Protein AF-A0A256ZUN0-F1 (afdb_monomer)

Secondary structure (DSSP, 8-state):
-----TGGGTT--HHHHT--S-TT-EEEEEEEEE--EEETTEEE--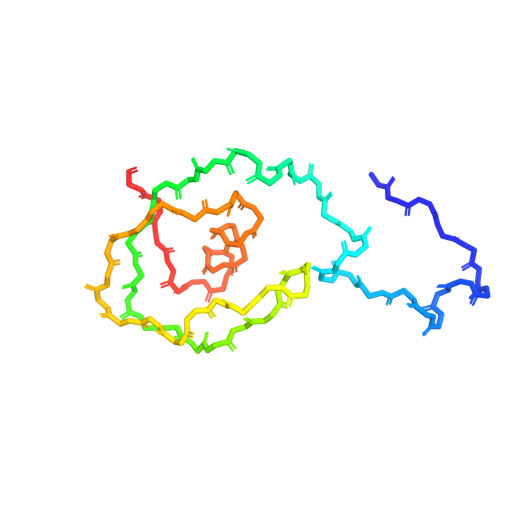EEEEEEEEEHHHHHHHHHTTSEEE-

Nearest PDB structures (foldseek):
  8kg9-assembly1_A  TM=6.112E-01  e=1.989E-01  Saccharomyces cerevisiae S288C
  8b9a-assembly1_C  TM=5.988E-01  e=1.989E-01  Saccharomyces cerevisiae
  8b9d-assembly1_D  TM=7.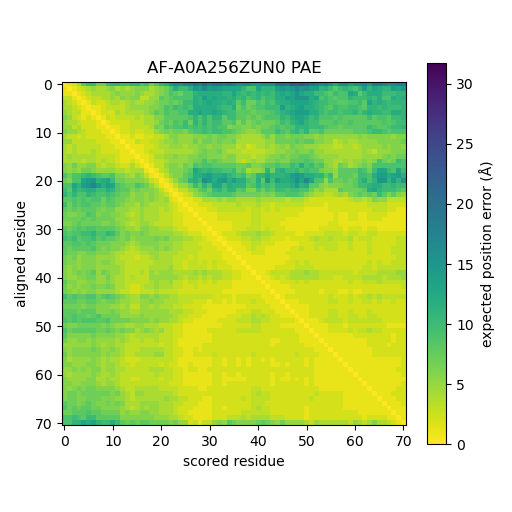144E-01  e=9.660E-01  Homo sapiens
  1zt2-assembly1_A  TM=6.490E-01  e=1.244E+00  Saccharolobus solfataricus
  6ptn-assembly1_a  TM=5.681E-01  e=1.504E+00  Saccharomyces cerevisiae

Mean predicted aligned error: 4.58 Å

pLDDT: mean 90.15, std 7.87, range [65.25, 98.25]

Foldseek 3Di:
DDDDDPVCVVVDDCLARVDPFDQVDWFWKFFAAADWDAHNNDIDDRDHRDIDIGRPSVQVVCVVVVGIDTD

Solvent-accessible surface area (backbone atoms only — not comparable to full-atom values): 4282 Å² total; per-residue (Å²): 134,84,90,77,53,82,79,55,56,80,76,60,47,67,62,54,76,59,67,85,52,61,73,86,45,63,37,44,29,40,32,59,59,42,73,61,47,68,48,68,89,42,79,45,66,62,45,65,72,41,77,51,74,33,35,38,57,60,39,47,54,35,36,79,68,72,29,32,42,81,107

Structure (mmCIF, N/CA/C/O backbone):
data_AF-A0A256ZUN0-F1
#
_entry.id   AF-A0A256ZUN0-F1
#
loop_
_atom_site.group_PDB
_atom_site.id
_atom_site.type_symbol
_atom_site.label_atom_id
_atom_site.label_alt_id
_atom_site.label_comp_id
_atom_site.label_asym_id
_atom_site.label_entity_id
_atom_site.label_seq_id
_atom_site.pdbx_PDB_ins_code
_atom_site.Cartn_x
_atom_site.Cartn_y
_atom_site.Cartn_z
_atom_site.occupancy
_atom_site.B_iso_or_equiv
_atom_site.auth_seq_id
_atom_site.auth_comp_id
_atom_site.auth_asym_id
_atom_site.auth_atom_id
_atom_site.pdbx_PDB_model_num
ATOM 1 N N . VAL A 1 1 ? 13.521 5.759 -11.130 1.00 65.25 1 VAL A N 1
ATOM 2 C CA . VAL A 1 1 ? 12.933 5.375 -12.437 1.00 65.25 1 VAL A CA 1
ATOM 3 C C . VAL A 1 1 ? 13.459 3.996 -12.777 1.00 65.25 1 VAL A C 1
ATOM 5 O O . VAL A 1 1 ? 14.670 3.827 -12.710 1.00 65.25 1 VAL A O 1
ATOM 8 N N . VAL A 1 2 ? 12.585 3.029 -13.070 1.00 76.50 2 VAL A N 1
ATOM 9 C CA . VAL A 1 2 ? 12.995 1.690 -13.527 1.00 76.50 2 VAL A CA 1
ATOM 10 C C . VAL A 1 2 ? 13.121 1.740 -15.056 1.00 76.50 2 VAL A C 1
ATOM 12 O O . VAL A 1 2 ? 12.114 1.997 -15.717 1.00 76.50 2 VAL A O 1
ATOM 15 N N . PRO A 1 3 ? 14.326 1.599 -15.639 1.00 80.62 3 PRO A N 1
ATOM 16 C CA . PRO A 1 3 ? 14.487 1.582 -17.090 1.00 80.62 3 PRO A CA 1
ATOM 17 C C . PRO A 1 3 ? 13.916 0.281 -17.671 1.00 80.62 3 PRO A C 1
ATOM 19 O O . PRO A 1 3 ? 14.238 -0.804 -17.195 1.00 80.62 3 PRO A O 1
ATOM 22 N N . LEU A 1 4 ? 13.083 0.393 -18.710 1.00 83.38 4 LEU A N 1
ATOM 23 C CA . LEU A 1 4 ? 12.443 -0.741 -19.384 1.00 83.38 4 LEU A CA 1
ATOM 24 C C . LEU A 1 4 ? 12.788 -0.754 -20.873 1.00 83.38 4 LEU A C 1
ATOM 26 O O . LEU A 1 4 ? 12.869 0.292 -21.518 1.00 83.38 4 LEU A O 1
ATOM 30 N N . THR A 1 5 ? 12.955 -1.953 -21.426 1.00 89.25 5 THR A N 1
ATOM 31 C CA . THR A 1 5 ? 13.019 -2.174 -22.877 1.00 89.25 5 THR A CA 1
ATOM 32 C C . THR A 1 5 ? 11.609 -2.320 -23.457 1.00 89.25 5 THR A C 1
ATOM 34 O O . THR A 1 5 ? 10.664 -2.616 -22.727 1.00 89.25 5 THR A O 1
ATOM 37 N N . VAL A 1 6 ? 11.458 -2.161 -24.778 1.00 85.69 6 VAL A N 1
ATOM 38 C CA . VAL A 1 6 ? 10.157 -2.328 -25.458 1.00 85.69 6 VAL A CA 1
ATOM 39 C C . VAL A 1 6 ? 9.584 -3.731 -25.229 1.00 85.69 6 VAL A C 1
ATOM 41 O O . VAL A 1 6 ? 8.406 -3.868 -24.922 1.00 85.69 6 VAL A O 1
ATOM 44 N N . ASN A 1 7 ? 10.424 -4.766 -25.307 1.00 87.69 7 ASN A N 1
ATOM 45 C CA . ASN A 1 7 ? 9.983 -6.150 -25.125 1.00 87.69 7 ASN A CA 1
ATOM 46 C C . ASN A 1 7 ? 9.555 -6.436 -23.678 1.00 87.69 7 ASN A C 1
ATOM 48 O O . ASN A 1 7 ? 8.544 -7.091 -23.464 1.00 87.69 7 ASN A O 1
ATOM 52 N N . SER A 1 8 ? 10.271 -5.898 -22.685 1.00 85.75 8 SER A N 1
ATOM 53 C CA . SER A 1 8 ? 9.929 -6.088 -21.267 1.00 85.75 8 SER A CA 1
ATOM 54 C C . SER A 1 8 ? 8.683 -5.315 -20.824 1.00 85.75 8 SER A C 1
ATOM 56 O O . SER A 1 8 ? 8.214 -5.505 -19.709 1.00 85.75 8 SER A O 1
ATOM 58 N N . LEU A 1 9 ? 8.154 -4.419 -21.663 1.00 84.81 9 LEU A N 1
ATOM 59 C CA . LEU A 1 9 ? 6.981 -3.611 -21.332 1.00 84.81 9 LEU A CA 1
ATOM 60 C C . LEU A 1 9 ? 5.694 -4.447 -21.267 1.00 84.81 9 LEU A C 1
ATOM 62 O O . LEU A 1 9 ? 4.776 -4.085 -20.538 1.00 84.81 9 LEU A O 1
ATOM 66 N N . TYR A 1 10 ? 5.636 -5.555 -22.010 1.00 87.25 10 TYR A N 1
ATOM 67 C CA . TYR A 1 10 ? 4.470 -6.442 -22.040 1.00 87.25 10 TYR A CA 1
ATOM 68 C C . TYR A 1 10 ? 4.304 -7.258 -20.754 1.00 87.25 10 TYR A C 1
ATOM 70 O O . TYR A 1 10 ? 3.174 -7.544 -20.365 1.00 87.25 10 TYR A O 1
ATOM 78 N N . ASP A 1 11 ? 5.411 -7.577 -20.081 1.00 88.88 11 ASP A N 1
ATOM 79 C CA . ASP A 1 11 ? 5.420 -8.390 -18.860 1.00 88.88 11 ASP A CA 1
ATOM 80 C C . ASP A 1 11 ? 5.513 -7.546 -17.579 1.00 88.88 11 ASP A C 1
ATOM 82 O O . ASP A 1 11 ? 5.362 -8.068 -16.475 1.00 88.88 11 ASP A O 1
ATOM 86 N N . PHE A 1 12 ? 5.755 -6.238 -17.709 1.00 86.69 12 PHE A N 1
ATOM 87 C CA . PHE A 1 12 ? 5.943 -5.340 -16.576 1.00 86.69 12 PHE A CA 1
ATOM 88 C C . PHE A 1 12 ? 4.634 -5.087 -15.825 1.00 86.69 12 PHE A C 1
ATOM 90 O O . PHE A 1 12 ? 3.662 -4.566 -16.379 1.00 86.69 12 PHE A O 1
ATOM 97 N N . ASN A 1 13 ? 4.634 -5.364 -14.525 1.00 85.44 13 ASN A N 1
ATOM 98 C CA . ASN A 1 13 ? 3.550 -5.037 -13.616 1.00 85.44 13 ASN A CA 1
ATOM 99 C C . ASN A 1 13 ? 3.960 -3.879 -12.692 1.00 85.44 13 ASN A C 1
ATOM 101 O O . ASN A 1 13 ? 4.657 -4.100 -11.703 1.00 85.44 13 ASN A O 1
ATOM 105 N N . PRO A 1 14 ? 3.451 -2.652 -12.903 1.00 85.50 14 PRO A N 1
ATOM 106 C CA . PRO A 1 14 ? 3.836 -1.496 -12.095 1.00 85.50 14 PRO A CA 1
ATOM 107 C C . PRO A 1 14 ? 3.550 -1.631 -10.592 1.00 85.50 14 PRO A C 1
ATOM 109 O O . PRO A 1 14 ? 4.171 -0.942 -9.788 1.00 85.50 14 PRO A O 1
ATOM 112 N N . LEU A 1 15 ? 2.602 -2.484 -10.194 1.00 84.19 15 LEU A N 1
ATOM 113 C CA . LEU A 1 15 ? 2.245 -2.679 -8.785 1.00 84.19 15 LEU A CA 1
ATOM 114 C C . LEU A 1 15 ? 3.203 -3.615 -8.041 1.00 84.19 15 LEU A C 1
ATOM 116 O O . LEU A 1 15 ? 3.165 -3.653 -6.814 1.00 84.19 15 LEU A O 1
ATOM 120 N N . ASN A 1 16 ? 4.050 -4.342 -8.768 1.00 81.62 16 ASN A N 1
ATOM 121 C CA . ASN A 1 16 ? 5.077 -5.211 -8.197 1.00 81.62 16 ASN A CA 1
ATOM 122 C C . ASN A 1 16 ? 6.475 -4.692 -8.562 1.00 81.62 16 ASN A C 1
ATOM 124 O O . ASN A 1 16 ? 7.330 -4.520 -7.703 1.00 81.62 16 ASN A O 1
ATOM 128 N N . ASP A 1 17 ? 6.678 -4.341 -9.829 1.00 80.62 17 ASP A N 1
ATOM 129 C CA . ASP A 1 17 ? 8.003 -4.114 -10.402 1.00 80.62 17 ASP A CA 1
ATOM 130 C C . ASP A 1 17 ? 8.462 -2.646 -10.313 1.00 80.62 17 ASP A C 1
ATOM 132 O O . ASP A 1 17 ? 9.635 -2.345 -10.525 1.00 80.62 17 ASP A O 1
ATOM 136 N N . ALA A 1 18 ? 7.556 -1.705 -10.002 1.00 80.94 18 ALA A N 1
ATOM 137 C CA . ALA A 1 18 ? 7.857 -0.267 -9.911 1.00 80.94 18 ALA A CA 1
ATOM 138 C C . ALA A 1 18 ? 7.934 0.268 -8.470 1.00 80.94 18 ALA A C 1
ATOM 140 O O . ALA A 1 18 ? 7.798 1.476 -8.245 1.00 80.94 18 ALA A O 1
ATOM 141 N N . LEU A 1 19 ? 8.096 -0.606 -7.476 1.00 76.00 19 LEU A N 1
ATOM 142 C CA . LEU A 1 19 ? 8.056 -0.214 -6.069 1.00 76.00 19 LEU A CA 1
ATOM 143 C C . LEU A 1 19 ? 9.311 0.582 -5.678 1.00 76.00 19 LEU A C 1
ATOM 145 O O . LEU 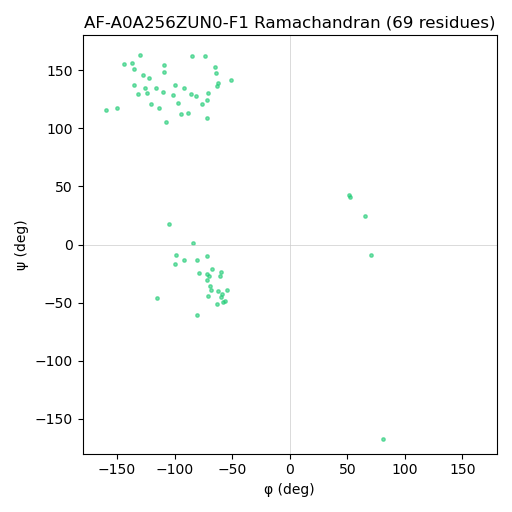A 1 19 ? 10.408 0.051 -5.573 1.00 76.00 19 LEU A O 1
ATOM 149 N N . THR A 1 20 ? 9.127 1.886 -5.454 1.00 70.06 20 THR A N 1
ATOM 150 C CA . THR A 1 20 ? 10.192 2.820 -5.034 1.00 70.06 20 THR A CA 1
ATOM 151 C C . THR A 1 20 ? 10.528 2.724 -3.541 1.00 70.06 20 THR A C 1
ATOM 153 O O . THR A 1 20 ? 11.626 3.102 -3.141 1.00 70.06 20 THR A O 1
ATOM 156 N N . PHE A 1 21 ? 9.591 2.263 -2.710 1.00 73.19 21 PHE A N 1
ATOM 157 C CA . PHE A 1 21 ? 9.752 2.228 -1.255 1.00 73.19 21 PHE A CA 1
ATOM 158 C C . PHE A 1 21 ? 10.138 0.830 -0.779 1.00 73.19 21 PHE A C 1
ATOM 160 O O . PHE A 1 21 ? 9.529 -0.154 -1.205 1.00 73.19 21 PHE A O 1
ATOM 167 N N . ASN A 1 22 ? 11.092 0.755 0.151 1.00 70.44 22 ASN A N 1
ATOM 168 C CA . ASN A 1 22 ? 11.416 -0.489 0.846 1.00 70.44 22 ASN A CA 1
ATOM 169 C C . ASN A 1 22 ? 10.193 -0.968 1.642 1.00 70.44 22 ASN A C 1
ATOM 171 O O . ASN A 1 22 ? 9.517 -0.169 2.290 1.00 70.44 22 ASN A O 1
ATOM 175 N N . GLN A 1 23 ? 9.916 -2.272 1.628 1.00 72.69 23 GLN A N 1
ATOM 176 C CA . GLN A 1 23 ? 8.742 -2.831 2.315 1.00 72.69 23 GLN A CA 1
ATOM 177 C C . GLN A 1 23 ? 8.805 -2.737 3.842 1.00 72.69 23 GLN A C 1
ATOM 179 O O . GLN A 1 23 ? 7.769 -2.781 4.508 1.00 72.69 23 GLN A O 1
ATOM 184 N N . ASP A 1 24 ? 10.011 -2.585 4.385 1.00 82.31 24 ASP A N 1
ATOM 185 C CA . ASP A 1 24 ? 10.242 -2.436 5.819 1.00 82.31 24 ASP A CA 1
ATOM 186 C C . ASP A 1 24 ? 9.776 -1.072 6.343 1.00 82.31 24 ASP A C 1
ATOM 188 O O . ASP A 1 24 ? 9.423 -0.940 7.518 1.00 82.31 24 ASP A O 1
ATOM 192 N N . GLU A 1 25 ? 9.733 -0.054 5.477 1.00 89.38 25 GLU A N 1
ATOM 193 C CA . GLU A 1 25 ? 9.247 1.268 5.845 1.00 89.38 25 GLU A CA 1
ATOM 194 C C . GLU A 1 25 ? 7.721 1.254 5.928 1.00 89.38 25 GLU A C 1
ATOM 196 O O . GLU A 1 25 ? 7.021 0.964 4.953 1.00 89.38 25 GLU A O 1
ATOM 201 N N . LYS A 1 26 ? 7.189 1.586 7.107 1.00 93.38 26 LYS A N 1
ATOM 202 C CA . LYS A 1 26 ? 5.748 1.606 7.359 1.00 93.38 26 LYS A CA 1
ATOM 203 C C . LYS A 1 26 ? 5.263 3.008 7.687 1.00 93.38 26 LYS A C 1
ATOM 205 O O . LYS A 1 26 ? 5.831 3.690 8.533 1.00 93.38 26 LYS A O 1
ATOM 210 N N . ILE A 1 27 ? 4.148 3.388 7.073 1.00 95.12 27 ILE A N 1
ATOM 211 C CA . ILE A 1 27 ? 3.438 4.640 7.323 1.00 95.12 27 ILE A CA 1
ATOM 212 C C . ILE A 1 27 ? 2.132 4.311 8.037 1.00 95.12 27 ILE A C 1
ATOM 214 O O . ILE A 1 27 ? 1.374 3.427 7.621 1.00 95.12 27 ILE A O 1
ATOM 218 N N . ARG A 1 28 ? 1.860 5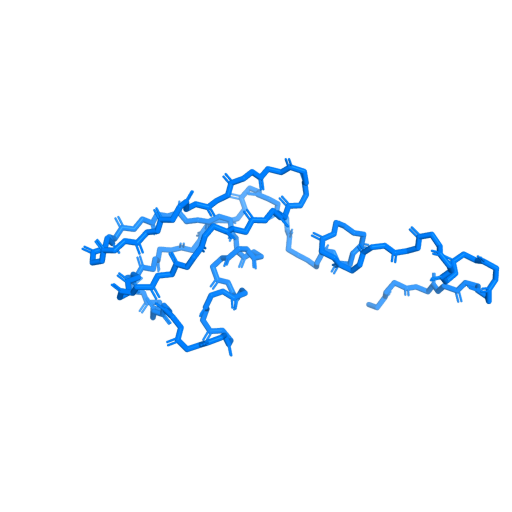.034 9.122 1.00 97.81 28 ARG A N 1
ATOM 219 C CA . ARG A 1 28 ? 0.591 4.938 9.835 1.00 97.81 28 ARG A CA 1
ATOM 220 C C . ARG A 1 28 ? -0.454 5.786 9.119 1.00 97.81 28 ARG A C 1
ATOM 222 O O . ARG A 1 28 ? -0.229 6.958 8.832 1.00 97.81 28 ARG A O 1
ATOM 229 N N . VAL A 1 29 ? -1.598 5.187 8.812 1.00 97.75 29 VAL A N 1
ATOM 230 C CA . VAL A 1 29 ? -2.681 5.858 8.089 1.00 97.75 29 VAL A CA 1
ATOM 231 C C . VAL A 1 29 ? -4.029 5.561 8.724 1.00 97.75 29 VAL A C 1
ATOM 233 O O . VAL A 1 29 ? -4.246 4.488 9.289 1.00 97.75 29 VAL A O 1
ATOM 236 N N . LYS A 1 30 ? -4.960 6.504 8.582 1.00 98.25 30 LYS A N 1
ATOM 237 C CA . LYS A 1 30 ? -6.390 6.279 8.794 1.00 98.25 30 LYS A CA 1
ATOM 238 C C . LYS A 1 30 ? -7.058 6.013 7.448 1.00 98.25 30 LYS A C 1
ATOM 240 O O . LYS A 1 30 ? -7.005 6.867 6.565 1.00 98.25 30 LYS A O 1
ATOM 245 N N . ILE A 1 31 ? -7.707 4.861 7.295 1.00 97.56 31 ILE A N 1
ATOM 246 C CA . ILE A 1 31 ? -8.467 4.488 6.097 1.00 97.56 31 ILE A CA 1
ATOM 247 C C . ILE A 1 31 ? -9.959 4.682 6.349 1.00 97.56 31 ILE A C 1
ATOM 249 O O . ILE A 1 31 ? -10.504 4.160 7.316 1.00 97.56 31 ILE A O 1
ATOM 253 N N . LYS A 1 32 ? -10.637 5.401 5.447 1.00 92.75 32 LYS A N 1
ATOM 254 C CA . LYS A 1 32 ? -12.090 5.631 5.525 1.00 92.75 32 LYS A CA 1
ATOM 255 C C . LYS A 1 32 ? -12.873 4.429 4.988 1.00 92.75 32 LYS A C 1
ATOM 257 O O . LYS A 1 32 ? -13.635 3.786 5.698 1.00 92.75 32 LYS A O 1
ATOM 262 N N . ASN A 1 33 ? -12.662 4.107 3.713 1.00 95.50 33 ASN A N 1
ATOM 263 C CA . ASN A 1 33 ? -13.263 2.954 3.042 1.00 95.50 33 ASN A CA 1
ATOM 264 C C . ASN A 1 33 ? -12.432 2.608 1.800 1.00 95.50 33 ASN A C 1
ATOM 266 O O . ASN A 1 33 ? -12.361 3.418 0.868 1.00 95.50 33 ASN A O 1
ATOM 270 N N . ALA A 1 34 ? -11.816 1.430 1.779 1.00 96.81 34 ALA A N 1
ATOM 271 C CA . ALA A 1 34 ? -10.944 0.989 0.700 1.00 96.81 34 ALA A CA 1
ATOM 272 C C . ALA A 1 34 ? -11.233 -0.461 0.295 1.00 96.81 34 ALA A C 1
ATOM 274 O O . ALA A 1 34 ? -11.413 -1.339 1.138 1.00 96.81 34 ALA A O 1
ATOM 275 N N . GLN A 1 35 ? -11.260 -0.705 -1.017 1.00 96.00 35 GLN A N 1
ATOM 276 C CA . GLN A 1 35 ? -11.369 -2.058 -1.561 1.00 96.00 35 GLN A CA 1
ATOM 277 C C . GLN A 1 35 ? -10.054 -2.819 -1.398 1.00 96.00 35 GLN A C 1
ATOM 279 O O . GLN A 1 35 ? -9.002 -2.210 -1.219 1.00 96.00 35 GLN A O 1
ATOM 284 N N . LYS A 1 36 ? -10.129 -4.147 -1.513 1.00 96.69 36 LYS A N 1
ATOM 285 C CA . LYS A 1 36 ? -8.959 -5.021 -1.529 1.00 96.69 36 LYS A CA 1
ATOM 286 C C . LYS A 1 36 ? -8.071 -4.719 -2.740 1.00 96.69 36 LYS A C 1
ATOM 288 O O . LYS A 1 36 ? -8.579 -4.592 -3.854 1.00 96.69 36 LYS A O 1
ATOM 293 N N . ILE A 1 37 ? -6.761 -4.659 -2.528 1.00 94.31 37 ILE A N 1
ATOM 294 C CA . ILE A 1 37 ? -5.752 -4.542 -3.589 1.00 94.31 37 ILE A CA 1
ATOM 295 C C . ILE A 1 37 ? -4.656 -5.587 -3.398 1.00 94.31 37 ILE A C 1
ATOM 297 O O . ILE A 1 37 ? -4.499 -6.126 -2.303 1.00 94.31 37 ILE A O 1
ATOM 301 N N . LYS A 1 38 ? -3.877 -5.822 -4.454 1.00 93.12 38 LYS A N 1
ATOM 302 C CA . LYS A 1 38 ? -2.676 -6.654 -4.416 1.00 93.12 38 LYS A CA 1
ATOM 303 C C . LYS A 1 38 ? -1.468 -5.826 -4.841 1.00 93.12 38 LYS A C 1
ATOM 305 O O . LYS A 1 38 ? -1.474 -5.277 -5.940 1.00 93.12 38 LYS A O 1
ATOM 310 N N . ILE A 1 39 ? -0.479 -5.719 -3.960 1.00 90.12 39 ILE A N 1
ATOM 311 C CA . ILE A 1 39 ? 0.797 -5.027 -4.192 1.00 90.12 39 ILE A CA 1
ATOM 312 C C . ILE A 1 39 ? 1.903 -5.972 -3.740 1.00 90.12 39 ILE A C 1
ATOM 314 O O . ILE A 1 39 ? 1.825 -6.517 -2.640 1.00 90.12 39 ILE A O 1
ATOM 318 N N . ASP A 1 40 ? 2.896 -6.179 -4.598 1.00 85.75 40 ASP A N 1
ATOM 319 C CA . ASP A 1 40 ? 3.963 -7.169 -4.4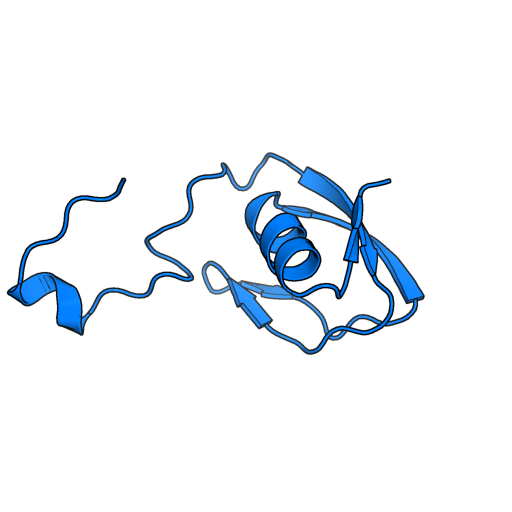14 1.00 85.75 40 ASP A CA 1
ATOM 320 C C . ASP A 1 4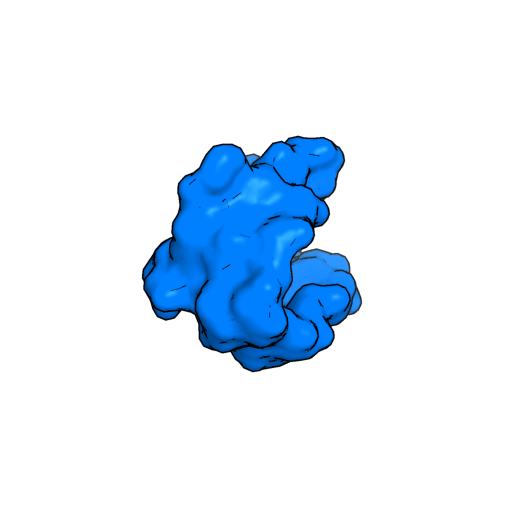0 ? 3.452 -8.582 -4.085 1.00 85.75 40 ASP A C 1
ATOM 322 O O . ASP A 1 40 ? 3.899 -9.253 -3.162 1.00 85.75 40 ASP A O 1
ATOM 326 N N . GLY A 1 41 ? 2.396 -9.017 -4.774 1.00 87.38 41 GLY A N 1
ATOM 327 C CA . GLY A 1 41 ? 1.774 -10.321 -4.512 1.00 87.38 41 GLY A CA 1
ATOM 328 C C . GLY A 1 41 ? 1.011 -10.438 -3.182 1.00 87.38 41 GLY A C 1
ATOM 329 O O . GLY A 1 41 ? 0.264 -11.404 -3.011 1.00 87.38 41 GLY A O 1
ATOM 330 N N . VAL A 1 42 ? 1.114 -9.453 -2.285 1.00 91.25 42 VAL A N 1
ATOM 331 C CA . VAL A 1 42 ? 0.432 -9.424 -0.987 1.00 91.25 42 VAL A CA 1
ATOM 332 C C . VAL A 1 42 ? -0.908 -8.709 -1.103 1.00 91.25 42 VAL A C 1
ATOM 334 O O . VAL A 1 42 ? -1.037 -7.641 -1.704 1.00 91.25 42 VAL A O 1
ATOM 337 N N . ASP A 1 43 ? -1.923 -9.320 -0.505 1.00 95.75 43 ASP A N 1
ATOM 338 C CA . ASP A 1 43 ? -3.279 -8.793 -0.453 1.00 95.75 43 ASP A CA 1
ATOM 339 C C . ASP A 1 43 ? -3.457 -7.829 0.734 1.00 95.75 43 ASP A C 1
ATOM 341 O O . ASP A 1 43 ? -3.187 -8.184 1.881 1.00 95.75 43 ASP A O 1
ATOM 345 N N . TYR A 1 44 ? -3.993 -6.636 0.469 1.00 95.25 44 TYR A N 1
ATOM 346 C CA . TYR A 1 44 ? -4.293 -5.617 1.477 1.00 95.25 44 TYR A CA 1
ATOM 347 C C . TYR A 1 44 ? -5.763 -5.216 1.420 1.00 95.25 44 TYR A C 1
ATOM 349 O O . TYR A 1 44 ? -6.271 -4.845 0.361 1.00 95.25 44 TYR A O 1
ATOM 357 N N . GLY A 1 45 ? -6.426 -5.221 2.572 1.00 94.81 45 GLY A N 1
ATOM 358 C CA . GLY A 1 45 ? -7.841 -4.892 2.710 1.00 94.81 45 GLY A CA 1
ATOM 359 C C . GLY A 1 45 ? -8.782 -6.054 2.351 1.00 94.81 45 GLY A C 1
ATOM 360 O O . GLY A 1 45 ? -8.339 -7.196 2.200 1.00 94.81 45 GLY A O 1
ATOM 361 N N . PRO A 1 46 ? -10.091 -5.788 2.191 1.00 96.88 46 PRO A N 1
ATOM 362 C CA . PRO A 1 46 ? -10.723 -4.469 2.273 1.00 96.88 46 PRO A CA 1
ATOM 363 C C . PRO A 1 46 ? -10.616 -3.865 3.680 1.00 96.88 46 PRO A C 1
ATOM 365 O O . PRO A 1 46 ? -10.539 -4.604 4.655 1.00 96.88 46 PRO A O 1
ATOM 368 N N . TYR A 1 47 ? -10.621 -2.534 3.769 1.00 97.25 47 TYR A N 1
ATOM 369 C CA . TYR A 1 47 ? -10.509 -1.802 5.036 1.00 97.25 47 TYR A CA 1
ATOM 370 C C . TYR A 1 47 ? -11.636 -0.781 5.195 1.00 97.25 47 TYR A C 1
ATOM 372 O O . TYR A 1 47 ? -12.049 -0.150 4.211 1.00 97.25 47 TYR A O 1
ATOM 380 N N . LYS A 1 48 ? -12.102 -0.556 6.427 1.00 97.12 48 LYS A N 1
ATOM 381 C CA . LYS A 1 48 ? -13.174 0.407 6.721 1.00 97.12 48 LYS A CA 1
ATOM 382 C C . LYS A 1 48 ? -13.048 1.027 8.113 1.00 97.12 48 LYS A C 1
ATOM 384 O O . LYS A 1 48 ? -13.224 0.341 9.109 1.00 97.12 48 LYS A O 1
ATOM 389 N N . GLU A 1 49 ? -12.861 2.348 8.154 1.00 97.00 49 GLU A N 1
ATOM 390 C CA . GLU A 1 49 ? -12.687 3.144 9.383 1.00 97.00 49 GLU A CA 1
ATOM 391 C C . GLU A 1 49 ? -11.583 2.602 10.314 1.00 97.00 49 GLU A C 1
ATOM 393 O O . GLU A 1 49 ? -11.716 2.591 11.537 1.00 97.00 49 GLU A O 1
ATOM 398 N N . GLU A 1 50 ? -10.467 2.166 9.730 1.00 97.94 50 GLU A N 1
ATOM 399 C CA . GLU A 1 50 ? -9.351 1.539 10.446 1.00 97.94 50 GLU A CA 1
ATOM 400 C C . GLU A 1 50 ? -8.120 2.448 10.498 1.00 97.94 50 GLU A C 1
ATOM 402 O O . GLU A 1 50 ? -7.848 3.220 9.576 1.00 97.94 50 GLU A O 1
ATOM 407 N N . ILE A 1 51 ?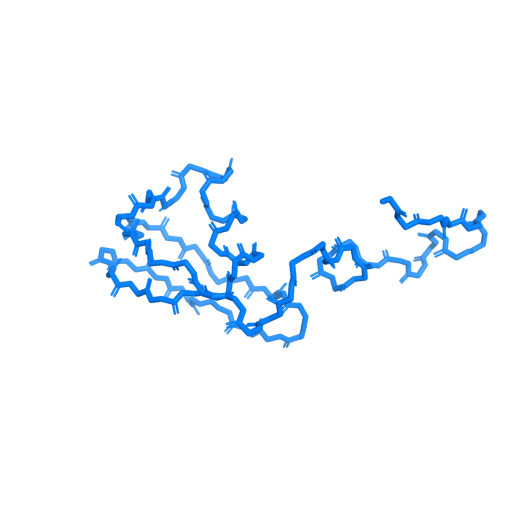 -7.343 2.326 11.577 1.00 98.00 51 ILE A N 1
ATOM 408 C CA . ILE A 1 51 ? -6.018 2.935 11.713 1.00 98.00 51 ILE A CA 1
ATOM 409 C C . ILE A 1 51 ? -4.988 1.814 11.760 1.00 98.00 51 ILE A C 1
ATOM 411 O O . ILE A 1 51 ? -4.983 1.017 12.697 1.00 98.00 51 ILE A O 1
ATOM 415 N N . LEU A 1 52 ? -4.092 1.775 10.778 1.00 97.12 52 LEU A N 1
ATOM 416 C CA . LEU A 1 52 ? -3.092 0.722 10.651 1.00 97.12 52 LEU A CA 1
ATOM 417 C C . LEU A 1 52 ? -1.765 1.264 10.117 1.00 97.12 52 LEU A C 1
ATOM 419 O O . LEU A 1 52 ? -1.719 2.299 9.453 1.00 97.12 52 LEU A O 1
ATOM 423 N N . SER A 1 53 ? -0.683 0.552 10.426 1.00 96.75 53 SER A N 1
ATOM 424 C CA . SER A 1 53 ? 0.637 0.799 9.844 1.00 96.75 53 SER A CA 1
ATOM 425 C C . SER A 1 53 ? 0.824 -0.111 8.637 1.00 96.75 53 SER A C 1
ATOM 427 O O . SER A 1 53 ? 0.911 -1.331 8.783 1.00 96.75 53 SER A O 1
ATOM 429 N N . LEU A 1 54 ? 0.875 0.488 7.451 1.00 95.25 54 LEU A N 1
ATOM 430 C CA . LEU A 1 54 ? 1.024 -0.204 6.173 1.00 95.25 54 LEU A CA 1
ATOM 431 C C . LEU A 1 54 ? 2.409 0.058 5.587 1.00 95.25 54 LEU A C 1
ATOM 433 O O . LEU A 1 54 ? 2.973 1.116 5.867 1.00 95.25 54 LEU A O 1
ATOM 437 N N . PRO A 1 55 ? 2.944 -0.843 4.743 1.00 94.44 55 PRO A N 1
ATOM 438 C CA . PRO A 1 55 ? 4.124 -0.529 3.946 1.00 94.44 55 PRO A CA 1
ATOM 439 C C . PRO A 1 55 ? 3.933 0.794 3.199 1.00 94.44 55 PRO A C 1
ATOM 441 O O . PRO A 1 55 ? 2.832 1.080 2.716 1.00 94.44 55 PRO A O 1
ATOM 444 N N . ALA A 1 56 ? 4.988 1.600 3.103 1.00 92.69 56 ALA A N 1
ATOM 445 C CA . ALA A 1 56 ? 4.927 2.951 2.552 1.00 92.69 56 ALA A CA 1
ATOM 446 C C . ALA A 1 56 ? 4.320 2.982 1.139 1.00 92.69 56 ALA A C 1
ATOM 448 O O . ALA A 1 56 ? 3.486 3.837 0.848 1.00 92.69 56 ALA A O 1
ATOM 449 N N . SER A 1 57 ? 4.636 1.995 0.296 1.00 91.38 57 SER A N 1
ATOM 450 C CA . SER A 1 57 ? 4.046 1.833 -1.040 1.00 91.38 57 SER A CA 1
ATOM 451 C C . SER A 1 57 ? 2.521 1.665 -1.010 1.00 91.38 57 SER A C 1
ATOM 453 O O . SER A 1 57 ? 1.803 2.326 -1.762 1.00 91.38 57 SER A O 1
ATOM 455 N N . VAL A 1 58 ? 2.010 0.828 -0.106 1.00 93.94 58 VAL A N 1
ATOM 456 C CA . VAL A 1 58 ? 0.577 0.545 0.060 1.00 93.94 58 VAL A CA 1
ATOM 457 C C . VAL A 1 58 ? -0.148 1.747 0.665 1.00 93.94 58 VAL A C 1
ATOM 459 O O . VAL A 1 58 ? -1.210 2.146 0.182 1.00 93.94 58 VAL A O 1
ATOM 462 N N . ALA A 1 59 ? 0.437 2.358 1.698 1.00 94.88 59 ALA A N 1
ATOM 463 C CA . ALA A 1 59 ? -0.081 3.578 2.307 1.00 94.88 59 ALA A CA 1
ATOM 464 C C . ALA A 1 59 ? -0.193 4.699 1.266 1.00 94.88 59 ALA A C 1
ATOM 466 O O . ALA A 1 59 ? -1.263 5.291 1.108 1.00 94.88 59 ALA A O 1
ATOM 467 N N . MET A 1 60 ? 0.874 4.934 0.498 1.00 93.06 60 MET A N 1
ATOM 468 C CA . MET A 1 60 ? 0.907 5.964 -0.536 1.00 93.06 60 MET A CA 1
ATOM 469 C C . MET A 1 60 ? -0.120 5.692 -1.636 1.00 93.06 60 MET A C 1
ATOM 471 O O . MET A 1 60 ? -0.816 6.612 -2.059 1.00 93.06 60 MET A O 1
ATOM 475 N N . PHE A 1 61 ? -0.289 4.434 -2.053 1.00 93.44 61 PHE A N 1
ATOM 476 C CA . PHE A 1 61 ? -1.317 4.060 -3.024 1.00 93.44 61 PHE A CA 1
ATOM 477 C C . PHE A 1 61 ? -2.722 4.473 -2.556 1.00 93.44 61 PHE A C 1
ATOM 479 O O . PHE A 1 61 ? -3.467 5.115 -3.304 1.00 93.44 61 PHE A O 1
ATOM 486 N N . TYR A 1 62 ? -3.087 4.164 -1.307 1.00 95.62 62 TYR A N 1
ATOM 487 C CA . TYR A 1 62 ? -4.390 4.550 -0.760 1.00 95.62 62 TYR A CA 1
ATOM 488 C C . TYR A 1 62 ? -4.530 6.060 -0.530 1.00 95.62 62 TYR A C 1
ATOM 490 O O . TYR A 1 62 ? -5.619 6.598 -0.756 1.00 95.62 62 TYR A O 1
ATOM 498 N N . ILE A 1 63 ? -3.458 6.751 -0.130 1.00 95.00 63 ILE A N 1
ATOM 499 C CA . ILE A 1 63 ? -3.436 8.214 0.024 1.00 95.00 63 ILE A CA 1
ATOM 500 C C . ILE A 1 63 ? -3.663 8.894 -1.332 1.00 95.00 63 ILE A C 1
ATOM 502 O O . ILE A 1 63 ? -4.586 9.696 -1.463 1.00 95.00 63 ILE A O 1
ATOM 506 N N . CYS A 1 64 ? -2.910 8.520 -2.370 1.00 93.62 64 CYS A N 1
ATOM 507 C CA . CYS A 1 64 ? -3.059 9.064 -3.726 1.00 93.62 64 CYS A CA 1
ATOM 508 C C . CYS A 1 64 ? -4.447 8.797 -4.328 1.00 93.62 64 CYS A C 1
ATOM 510 O O . CYS A 1 64 ? -4.933 9.566 -5.154 1.00 93.62 64 CYS A O 1
ATOM 512 N N . ARG A 1 65 ? -5.119 7.720 -3.903 1.00 93.56 65 ARG A N 1
ATOM 513 C CA . ARG A 1 65 ? -6.508 7.404 -4.276 1.00 93.56 65 ARG A CA 1
ATOM 514 C C . ARG A 1 65 ? -7.562 8.119 -3.418 1.00 93.56 65 ARG A C 1
ATOM 516 O O . ARG A 1 65 ? -8.755 7.868 -3.605 1.00 93.56 65 ARG A O 1
ATOM 523 N N . GLY A 1 66 ? -7.156 8.958 -2.464 1.00 96.00 66 GLY A N 1
ATOM 524 C CA . GLY A 1 66 ? -8.052 9.670 -1.549 1.00 96.00 66 GLY A CA 1
ATOM 525 C C . GLY A 1 66 ? -8.819 8.748 -0.595 1.00 96.00 66 GLY A C 1
ATOM 526 O O . GLY A 1 66 ? -9.919 9.085 -0.159 1.00 96.00 66 GLY A O 1
ATOM 5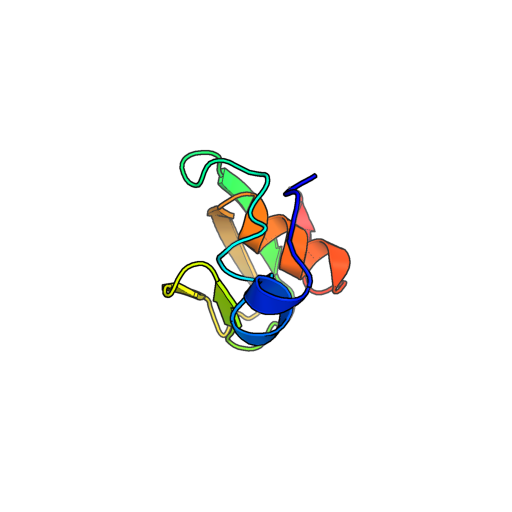27 N N . LYS A 1 67 ? -8.294 7.547 -0.317 1.00 97.19 67 LYS A N 1
ATOM 528 C CA . LYS A 1 67 ? -8.923 6.551 0.572 1.00 97.19 67 LYS A CA 1
ATOM 529 C C . LYS A 1 67 ? -8.339 6.543 1.980 1.00 97.19 67 LYS A C 1
ATOM 531 O O . LYS A 1 67 ? -8.985 6.016 2.889 1.00 97.19 67 LYS A O 1
ATOM 536 N N . ALA A 1 68 ? -7.161 7.132 2.151 1.00 97.50 68 ALA A N 1
ATOM 537 C CA . ALA A 1 68 ? -6.442 7.180 3.411 1.00 97.50 68 ALA A CA 1
ATOM 538 C C . ALA A 1 68 ? -5.834 8.564 3.667 1.00 97.50 68 ALA A C 1
ATOM 540 O O . ALA A 1 68 ? -5.556 9.307 2.726 1.00 97.50 68 ALA A O 1
ATOM 541 N N . THR A 1 69 ? -5.592 8.877 4.938 1.00 97.38 69 THR A N 1
ATOM 542 C CA . THR A 1 69 ? -4.839 10.059 5.381 1.00 97.38 69 THR A CA 1
ATOM 543 C C . THR A 1 69 ? -3.699 9.629 6.307 1.00 97.38 69 THR A C 1
ATOM 545 O O . THR A 1 69 ? -3.953 8.804 7.192 1.00 97.38 69 THR A O 1
ATOM 548 N N . PRO A 1 70 ? -2.471 10.158 6.141 1.00 95.50 70 PRO A N 1
ATOM 549 C CA . PRO A 1 70 ? -1.381 9.911 7.084 1.00 95.50 70 PRO A CA 1
ATOM 550 C C . PRO A 1 70 ? -1.722 10.497 8.458 1.00 95.5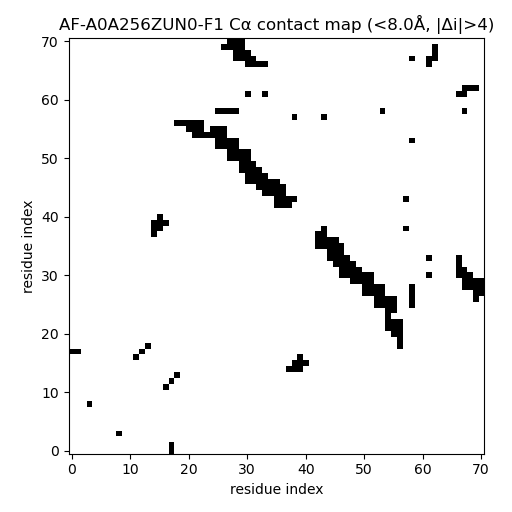0 70 PRO A C 1
ATOM 552 O O . PRO A 1 70 ? -2.431 11.505 8.535 1.00 95.50 70 PRO A O 1
ATOM 555 N N . ILE A 1 71 ? -1.248 9.847 9.523 1.00 92.56 71 ILE A N 1
ATOM 556 C CA . ILE A 1 71 ? -1.439 10.279 10.916 1.00 92.56 71 ILE A CA 1
ATOM 557 C C . ILE A 1 71 ? -0.150 10.202 11.724 1.00 92.56 71 ILE A C 1
ATOM 559 O O . ILE A 1 71 ? 0.698 9.339 11.404 1.00 92.56 71 ILE A O 1
#

Sequence (71 aa):
VVPLTVNSLYDFNPLNDALTFNQDEKIRVKIKNAQKIKIDGVDYGPYKEEILSLPASVAMFYICRGKATPI

Radius of gyration: 13.41 Å; Cα contacts (8 Å, |Δi|>4): 112; chains: 1; bounding box: 28×21×37 Å